Protein AF-A0A258RL88-F1 (afdb_monomer)

Solvent-accessible surface area (backbone atoms only — not comparable to full-atom values): 7170 Å² total; per-residue (Å²): 137,91,80,84,81,79,80,84,78,90,80,81,93,76,87,86,84,72,80,78,65,70,71,72,86,76,76,81,48,50,67,48,50,41,52,20,50,47,56,46,45,50,54,53,48,52,53,52,51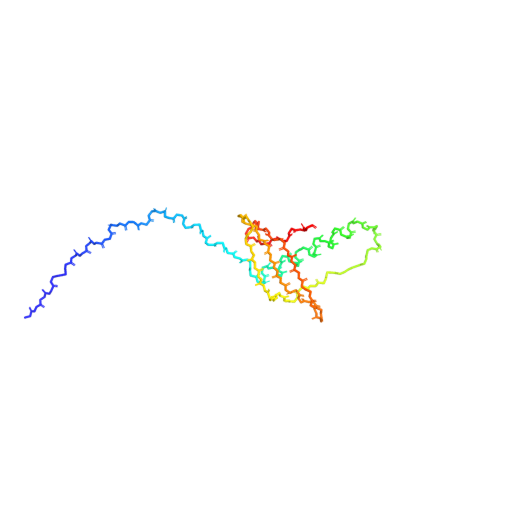,70,74,39,64,91,93,72,69,83,86,80,79,83,63,63,78,47,50,43,78,75,47,75,45,79,78,49,92,59,30,30,43,32,36,30,33,42,30,42,90,95,42,78,40,82,43,74,47,41,34,36,61,53,98,93,43,56,37,68,52,86,132

pLDDT: mean 80.65, std 17.66, range [41.16, 95.75]

Sequence (111 aa):
MLKRSKILLLLALMDASLVAAQAPFAAPTGEQIRAALDEKAESDFVSYLQAQPPGTAAGHVVRIDAVTGLTCNPVQKDVVVCRFVAHQGLRDRETTSTLIRKNGGWHIVDQ

Mean predicted aligned error: 11.78 Å

Foldseek 3Di:
DDDDDDDPDPPDPDDDPDPPVVPPPDDDDFVLVQVQLQVVLVVVLVVVCVPDDPPPDDDDRQHFPTKAPWDWDDPDVQKIWIWIWTDGPPDIDTDIFIWGDDPNGIHTDDD

Radius of gyration: 24.99 Å; Cα contacts (8 Å, |Δi|>4): 137; chains: 1; bounding box: 50×48×87 Å

Nearest PDB structures (foldseek):
  6w3w-assembly1_A  TM=5.302E-01  e=1.077E-01  synthetic construct
  7dru-assembly1_A  TM=5.749E-01  e=4.742E-01  Canis lupus familiaris
  5kph-assembly1_A  TM=3.485E-01  e=2.328E-01  synthetic construct
  4gwq-assembly1_G  TM=2.375E-01  e=5.032E-01  Saccharomyces cerevisiae S288C
  7m74-assembly1_B  TM=3.043E-01  e=2.646E+00  Homo sapiens

Structure (mmCIF, N/CA/C/O backbone):
data_AF-A0A258RL88-F1
#
_entry.id   AF-A0A258RL88-F1
#
loop_
_atom_site.group_PDB
_atom_site.id
_atom_site.type_symbol
_atom_site.label_atom_id
_atom_site.label_alt_id
_atom_site.label_comp_id
_atom_site.label_asym_id
_atom_site.label_entity_id
_atom_site.label_seq_id
_atom_site.pdbx_PDB_ins_code
_atom_site.Cartn_x
_atom_site.Cartn_y
_atom_site.Cartn_z
_atom_site.occupancy
_atom_site.B_iso_or_equiv
_atom_site.auth_seq_id
_atom_site.auth_comp_id
_atom_site.auth_asym_id
_atom_site.auth_atom_id
_atom_site.pdbx_PDB_model_num
ATOM 1 N N . MET A 1 1 ? -21.540 -37.683 61.177 1.00 42.12 1 MET A N 1
ATOM 2 C CA . MET A 1 1 ? -21.164 -37.756 59.747 1.00 42.12 1 MET A CA 1
ATOM 3 C C . MET A 1 1 ? -22.162 -36.938 58.932 1.00 42.12 1 MET A C 1
ATOM 5 O O . MET A 1 1 ? -23.296 -37.364 58.773 1.00 42.12 1 MET A O 1
ATOM 9 N N . LEU A 1 2 ? -21.769 -35.736 58.493 1.00 41.16 2 LEU A N 1
ATOM 10 C CA . LEU A 1 2 ? -22.571 -34.871 57.617 1.00 41.16 2 LEU A CA 1
ATOM 11 C C . LEU A 1 2 ? -22.547 -35.413 56.177 1.00 41.16 2 LEU A C 1
ATOM 13 O O . LEU A 1 2 ? -21.465 -35.564 55.612 1.00 41.16 2 LEU A O 1
ATOM 17 N N . LYS A 1 3 ? -23.710 -35.597 55.540 1.00 44.41 3 LYS A N 1
ATOM 18 C CA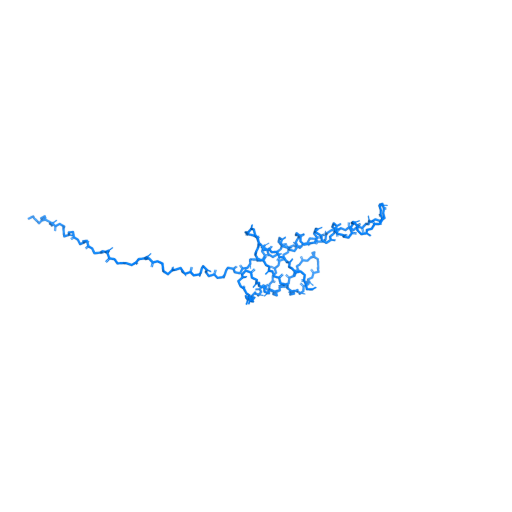 . LYS A 1 3 ? -23.817 -35.613 54.071 1.00 44.41 3 LYS A CA 1
ATOM 19 C C . LYS A 1 3 ? -24.652 -34.414 53.626 1.00 44.41 3 LYS A C 1
ATOM 21 O O . LYS A 1 3 ? -25.842 -34.324 53.896 1.00 44.41 3 LYS A O 1
ATOM 26 N N . ARG A 1 4 ? -23.950 -33.469 52.998 1.00 51.34 4 ARG A N 1
ATOM 27 C CA . ARG A 1 4 ? -24.437 -32.207 52.435 1.00 51.34 4 ARG A CA 1
ATOM 28 C C . ARG A 1 4 ? -25.276 -32.497 51.186 1.00 51.34 4 ARG A C 1
ATOM 30 O O . ARG A 1 4 ? -24.711 -32.842 50.148 1.00 51.34 4 ARG A O 1
ATOM 37 N N . SER A 1 5 ? -26.595 -32.345 51.277 1.00 50.97 5 SER A N 1
ATOM 38 C CA . SER A 1 5 ? -27.459 -32.253 50.097 1.00 50.97 5 SER A CA 1
ATOM 39 C C . SER A 1 5 ? -27.177 -30.938 49.374 1.00 50.97 5 SER A C 1
ATOM 41 O O . SER A 1 5 ? -27.271 -29.859 49.956 1.00 50.97 5 SER A O 1
ATOM 43 N N . LYS A 1 6 ? -26.754 -31.051 48.115 1.00 54.72 6 LYS A N 1
ATOM 44 C CA . LYS A 1 6 ? -26.398 -29.935 47.241 1.00 54.72 6 LYS A CA 1
ATOM 45 C C . LYS A 1 6 ? -27.670 -29.198 46.822 1.00 54.72 6 LYS A C 1
ATOM 47 O O . LYS A 1 6 ? -28.545 -29.782 46.192 1.00 54.72 6 LYS A O 1
ATOM 52 N N . ILE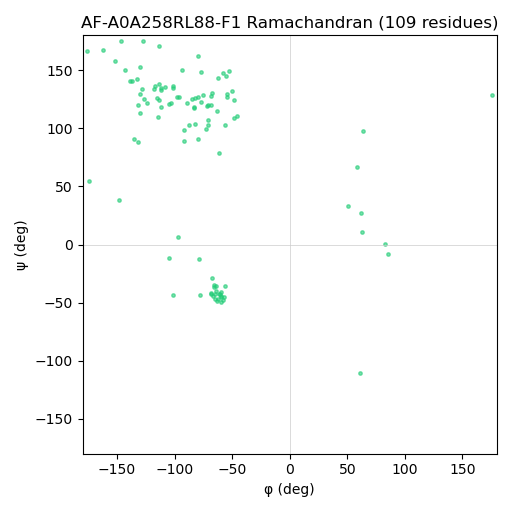 A 1 7 ? -27.742 -27.922 47.181 1.00 57.44 7 ILE A N 1
ATOM 53 C CA . ILE A 1 7 ? -28.721 -26.956 46.686 1.00 57.44 7 ILE A CA 1
ATOM 54 C C . ILE A 1 7 ? -28.481 -26.796 45.178 1.00 57.44 7 ILE A C 1
ATOM 56 O O . ILE A 1 7 ? -27.410 -26.344 44.772 1.00 57.44 7 ILE A O 1
ATOM 60 N N . LEU A 1 8 ? -29.451 -27.198 44.351 1.00 54.62 8 LEU A N 1
ATOM 61 C CA . LEU A 1 8 ? -29.514 -26.775 42.953 1.00 54.62 8 LEU A CA 1
ATOM 62 C C . LEU A 1 8 ? -29.893 -25.292 42.944 1.00 54.62 8 LEU A C 1
ATOM 64 O O . LEU A 1 8 ? -31.051 -24.939 43.151 1.00 54.62 8 LEU A O 1
ATOM 68 N N . LEU A 1 9 ? -28.906 -24.431 42.713 1.00 47.75 9 LEU A N 1
ATOM 69 C CA . LEU A 1 9 ? -29.131 -23.035 42.371 1.00 47.75 9 LEU A CA 1
ATOM 70 C C . LEU A 1 9 ? -29.172 -22.940 40.837 1.00 47.75 9 LEU A C 1
ATOM 72 O O . LEU A 1 9 ? -28.143 -22.788 40.185 1.00 47.75 9 LEU A O 1
ATOM 76 N N . LEU A 1 10 ? -30.360 -23.097 40.250 1.00 54.34 10 LEU A N 1
ATOM 77 C CA . LEU A 1 10 ? -30.621 -22.679 38.870 1.00 54.34 10 LEU A CA 1
ATOM 78 C C . LEU A 1 10 ? -30.865 -21.168 38.891 1.00 54.34 10 LEU A C 1
ATOM 80 O O . LEU A 1 10 ? -31.982 -20.704 39.094 1.00 54.34 10 LEU A O 1
ATOM 84 N N . LEU A 1 11 ? -29.788 -20.406 38.727 1.00 48.00 11 LEU A N 1
ATOM 85 C CA . LEU A 1 11 ? -29.814 -18.959 38.539 1.00 48.00 11 LEU A CA 1
ATOM 86 C C . LEU A 1 11 ? -28.858 -18.617 37.398 1.00 48.00 11 LEU A C 1
ATOM 88 O O . LEU A 1 11 ? -27.666 -18.446 37.620 1.00 48.00 11 LEU A O 1
ATOM 92 N N . ALA A 1 12 ? -29.404 -18.586 36.181 1.00 50.28 12 ALA A N 1
ATOM 93 C CA . ALA A 1 12 ? -28.962 -17.733 35.072 1.00 50.28 12 ALA A CA 1
ATOM 94 C C . ALA A 1 12 ? -29.923 -17.891 33.875 1.00 50.28 12 ALA A C 1
ATOM 96 O O . ALA A 1 12 ? -29.527 -18.217 32.762 1.00 50.28 12 ALA A O 1
ATOM 97 N N . LEU A 1 13 ? -31.220 -17.684 34.111 1.00 49.47 13 LEU A N 1
ATOM 98 C CA . LEU A 1 13 ? -32.063 -17.065 33.093 1.00 49.47 13 LEU A CA 1
ATOM 99 C C . LEU A 1 13 ? -31.810 -15.569 33.256 1.00 49.47 13 LEU A C 1
ATOM 101 O O . LEU A 1 13 ? -32.267 -15.041 34.261 1.00 49.47 13 LEU A O 1
ATOM 105 N N . MET A 1 14 ? -31.021 -14.949 32.373 1.00 50.88 14 MET A N 1
ATOM 106 C CA . MET A 1 14 ? -31.197 -13.585 31.839 1.00 50.88 14 MET A CA 1
ATOM 107 C C . MET A 1 14 ? -30.018 -13.210 30.920 1.00 50.88 14 MET A C 1
ATOM 109 O O . MET A 1 14 ? -28.856 -13.333 31.291 1.00 50.88 14 MET A O 1
ATOM 113 N N . ASP A 1 15 ? -30.401 -12.748 29.729 1.00 52.66 15 ASP A N 1
ATOM 114 C CA . ASP A 1 15 ? -29.710 -11.823 28.826 1.00 52.66 15 ASP A CA 1
ATOM 115 C C . ASP A 1 15 ? -28.365 -12.184 28.182 1.00 52.66 15 ASP A C 1
ATOM 117 O O . ASP A 1 15 ? -27.286 -11.885 28.684 1.00 52.66 15 ASP A O 1
ATOM 121 N N . ALA A 1 16 ? -28.448 -12.652 26.933 1.00 46.84 16 ALA A N 1
ATOM 122 C CA . ALA A 1 16 ? -27.435 -12.354 25.917 1.00 46.84 16 ALA A CA 1
ATOM 123 C C . ALA A 1 16 ? -28.049 -12.286 24.504 1.00 46.84 16 ALA A C 1
ATOM 125 O O . ALA A 1 16 ? -27.457 -12.752 23.533 1.00 46.84 16 ALA A O 1
ATOM 126 N N . SER A 1 17 ? -29.254 -11.728 24.363 1.00 47.00 17 SER A N 1
ATOM 127 C CA . SER A 1 17 ? -29.824 -11.468 23.038 1.00 47.00 17 SER A CA 1
ATOM 128 C C . SER A 1 17 ? -29.454 -10.060 22.583 1.00 47.00 17 SER A C 1
ATOM 130 O O . SER A 1 17 ? -30.098 -9.083 22.940 1.00 47.00 17 SER A O 1
ATOM 132 N N . LEU A 1 18 ? -28.411 -10.007 21.753 1.00 46.56 18 LEU A N 1
ATOM 133 C CA . LEU A 1 18 ? -28.143 -8.962 20.764 1.00 46.56 18 LEU A CA 1
ATOM 134 C C . LEU A 1 18 ? -28.010 -7.522 21.285 1.00 46.56 18 LEU A C 1
ATOM 136 O O . LEU A 1 18 ? -28.680 -6.605 20.814 1.00 46.56 18 LEU A O 1
ATOM 140 N N . VAL A 1 19 ? -26.952 -7.269 22.054 1.00 45.47 19 VAL A N 1
ATOM 141 C CA . VAL A 1 19 ? -26.080 -6.180 21.603 1.00 45.47 19 VAL A CA 1
ATOM 142 C C . VAL A 1 19 ? -25.363 -6.763 20.394 1.00 45.47 19 VAL A C 1
ATOM 144 O O . VAL A 1 19 ? -24.422 -7.542 20.535 1.00 45.47 19 VAL A O 1
ATOM 147 N N . ALA A 1 20 ? -25.839 -6.441 19.189 1.00 47.09 20 ALA A N 1
ATOM 148 C CA . ALA A 1 20 ? -24.963 -6.422 18.031 1.00 47.09 20 ALA A CA 1
ATOM 149 C C . ALA A 1 20 ? -23.900 -5.368 18.350 1.00 47.09 20 ALA A C 1
ATOM 151 O O . ALA A 1 20 ? -24.008 -4.209 17.955 1.00 47.09 20 ALA A O 1
ATOM 152 N N . ALA A 1 21 ? -22.926 -5.759 19.176 1.00 42.44 21 ALA A N 1
ATOM 153 C CA . ALA A 1 21 ? -21.694 -5.044 19.364 1.00 42.44 21 ALA A CA 1
ATOM 154 C C . ALA A 1 21 ? -21.160 -4.971 17.949 1.00 42.44 21 ALA A C 1
ATOM 156 O O . ALA A 1 21 ? -20.766 -5.990 17.381 1.00 42.44 21 ALA A O 1
ATOM 157 N N . GLN A 1 22 ? -21.309 -3.800 17.329 1.00 47.41 22 GLN A N 1
ATOM 158 C CA . GLN A 1 22 ? -20.635 -3.497 16.085 1.00 47.41 22 GLN A CA 1
ATOM 159 C C . GLN A 1 22 ? -19.200 -3.894 16.358 1.00 47.41 22 GLN A C 1
ATOM 161 O O . GLN A 1 22 ? -18.572 -3.315 17.249 1.00 47.41 22 GLN A O 1
ATOM 166 N N . ALA A 1 23 ? -18.774 -4.990 15.721 1.00 55.03 23 ALA A N 1
ATOM 167 C CA . ALA A 1 23 ? -17.455 -5.538 15.947 1.00 55.03 23 ALA A CA 1
ATOM 168 C C . ALA A 1 23 ? -16.503 -4.348 15.840 1.00 55.03 23 ALA A C 1
ATOM 170 O O . ALA A 1 23 ? -16.627 -3.593 14.865 1.00 55.03 23 ALA A O 1
ATOM 171 N N . PRO A 1 24 ? -15.680 -4.096 16.874 1.00 59.62 24 PRO A N 1
ATOM 172 C CA . PRO A 1 24 ? -14.875 -2.895 16.922 1.00 59.62 24 PRO A CA 1
ATOM 173 C C . PRO A 1 24 ? -14.141 -2.783 15.598 1.00 59.62 24 PRO A C 1
ATOM 175 O O . PRO A 1 24 ? -13.620 -3.777 15.084 1.00 59.62 24 PRO A O 1
ATOM 178 N N . PHE A 1 25 ? -14.203 -1.587 15.020 1.00 67.00 25 PHE A N 1
ATOM 179 C CA . PHE A 1 25 ? -13.510 -1.268 13.789 1.00 67.00 25 PHE A CA 1
ATOM 180 C C . PHE A 1 25 ? -12.069 -1.798 13.896 1.00 67.00 25 PHE A C 1
ATOM 182 O O . PHE A 1 25 ? -11.284 -1.333 14.723 1.00 67.00 25 PHE A O 1
ATOM 189 N N . ALA A 1 26 ? -11.751 -2.831 13.116 1.00 80.25 26 ALA A N 1
ATOM 190 C CA . ALA A 1 26 ? -10.436 -3.449 13.136 1.00 80.25 26 ALA A CA 1
ATOM 191 C C . ALA A 1 26 ? -9.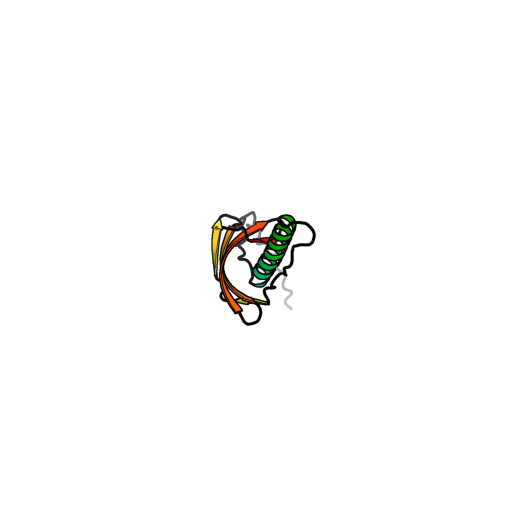559 -2.690 12.145 1.00 80.25 26 ALA A C 1
ATOM 193 O O . ALA A 1 26 ? -9.712 -2.868 10.939 1.00 80.25 26 ALA A O 1
ATOM 194 N N . ALA A 1 27 ? -8.680 -1.823 12.647 1.00 85.88 27 ALA A N 1
ATOM 195 C CA . ALA A 1 27 ? -7.706 -1.128 11.813 1.00 85.88 27 ALA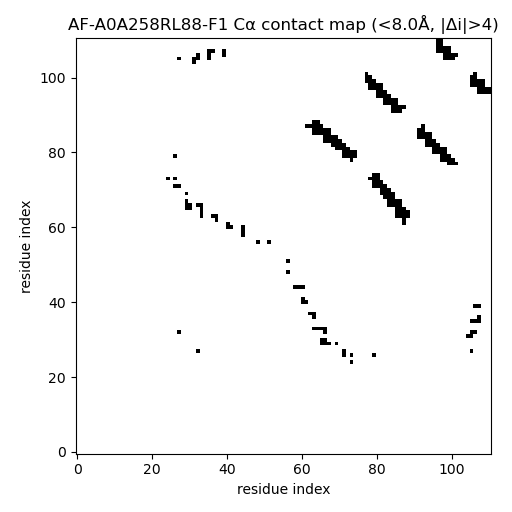 A CA 1
ATOM 196 C C . ALA A 1 27 ? -6.815 -2.133 11.053 1.00 85.88 27 ALA A C 1
ATOM 198 O O . ALA A 1 27 ? -6.535 -3.212 11.586 1.00 85.88 27 ALA A O 1
ATOM 199 N N . PRO A 1 28 ? -6.361 -1.805 9.829 1.00 91.88 28 PRO A N 1
ATOM 200 C CA . PRO A 1 28 ? -5.412 -2.648 9.116 1.00 91.88 28 PRO A CA 1
ATOM 201 C C . PRO A 1 28 ? -4.094 -2.762 9.889 1.00 91.88 28 PRO A C 1
ATOM 203 O O . PRO A 1 28 ? -3.630 -1.796 10.497 1.00 91.88 28 PRO A O 1
ATOM 206 N N . THR A 1 29 ? -3.469 -3.935 9.846 1.00 93.88 29 THR A N 1
ATOM 207 C CA . THR A 1 29 ? -2.108 -4.129 10.362 1.00 93.88 29 THR A CA 1
ATOM 208 C C . THR A 1 29 ? -1.069 -3.622 9.357 1.00 93.88 29 THR A C 1
ATOM 210 O O . THR A 1 29 ? -1.354 -3.491 8.166 1.00 93.88 29 THR A O 1
ATOM 213 N N . GLY A 1 30 ? 0.170 -3.388 9.806 1.00 93.06 30 GLY A N 1
ATOM 214 C CA . GLY A 1 30 ? 1.269 -3.029 8.899 1.00 93.06 30 GLY A CA 1
ATOM 215 C C . GLY A 1 30 ? 1.492 -4.070 7.794 1.00 93.06 30 GLY A C 1
ATOM 216 O O . GLY A 1 30 ? 1.738 -3.707 6.649 1.00 93.06 30 GLY A O 1
ATOM 217 N N . GLU A 1 31 ? 1.312 -5.357 8.105 1.00 94.06 31 GLU A N 1
ATOM 218 C CA . GLU A 1 31 ? 1.380 -6.444 7.121 1.00 94.06 31 GLU A CA 1
ATOM 219 C C . GLU A 1 31 ? 0.264 -6.355 6.072 1.00 94.06 31 GLU A C 1
ATOM 221 O O . GLU A 1 31 ? 0.529 -6.511 4.883 1.00 94.06 31 GLU A O 1
ATOM 226 N N . GLN A 1 32 ? -0.969 -6.048 6.489 1.00 94.38 32 GLN A N 1
ATOM 227 C CA . GLN A 1 32 ? -2.092 -5.874 5.565 1.00 94.38 32 GLN A CA 1
ATOM 228 C C . GLN A 1 32 ? -1.897 -4.663 4.649 1.00 94.38 32 GLN A C 1
ATOM 230 O O . GLN A 1 32 ? -2.238 -4.728 3.473 1.00 94.38 32 GLN A O 1
ATOM 235 N N . ILE A 1 33 ? -1.315 -3.577 5.162 1.00 94.19 33 ILE A N 1
ATOM 236 C CA . ILE A 1 33 ? -0.976 -2.398 4.352 1.00 94.19 33 ILE A CA 1
ATOM 237 C C . ILE A 1 33 ? 0.149 -2.722 3.375 1.00 94.19 33 ILE A C 1
ATOM 239 O O . ILE A 1 33 ? 0.069 -2.332 2.216 1.00 94.19 33 ILE A O 1
ATOM 243 N N . ARG A 1 34 ? 1.172 -3.464 3.814 1.00 94.44 34 ARG A N 1
ATOM 244 C CA . ARG A 1 34 ? 2.258 -3.927 2.942 1.00 94.44 34 ARG A CA 1
ATOM 245 C C . ARG A 1 34 ? 1.710 -4.765 1.787 1.00 94.44 34 ARG A C 1
ATOM 247 O O . ARG A 1 34 ? 2.025 -4.477 0.641 1.00 94.44 34 ARG A O 1
ATOM 254 N N . ALA A 1 35 ? 0.836 -5.728 2.079 1.00 93.25 35 ALA A N 1
ATOM 255 C CA . ALA A 1 35 ? 0.181 -6.538 1.054 1.00 93.25 35 ALA A CA 1
ATOM 256 C C . ALA A 1 35 ? -0.658 -5.684 0.085 1.00 93.25 35 ALA A C 1
ATOM 258 O O . ALA A 1 35 ? -0.571 -5.875 -1.123 1.00 93.25 35 ALA A O 1
ATOM 259 N N . ALA A 1 36 ? -1.405 -4.700 0.597 1.00 93.81 36 ALA A N 1
ATOM 260 C CA . ALA A 1 36 ? -2.189 -3.782 -0.230 1.00 93.81 36 ALA A CA 1
ATOM 261 C C . ALA A 1 36 ? -1.314 -2.877 -1.124 1.00 93.81 36 ALA A C 1
ATOM 263 O O . ALA A 1 36 ? -1.711 -2.543 -2.239 1.00 93.81 36 ALA A O 1
ATOM 264 N N . LEU A 1 37 ? -0.131 -2.470 -0.645 1.00 92.50 37 LEU A N 1
ATOM 265 C CA . LEU A 1 37 ? 0.855 -1.720 -1.432 1.00 92.50 37 LEU A CA 1
ATOM 266 C C . LEU A 1 37 ? 1.468 -2.584 -2.535 1.00 92.50 37 LEU A C 1
ATOM 268 O O . LEU A 1 37 ? 1.612 -2.098 -3.654 1.00 92.50 37 LEU A O 1
ATOM 272 N N . ASP A 1 38 ? 1.807 -3.838 -2.228 1.00 91.25 38 ASP A N 1
ATOM 273 C CA . ASP A 1 38 ? 2.355 -4.784 -3.203 1.00 91.25 38 ASP A CA 1
ATOM 274 C C . ASP A 1 38 ? 1.325 -5.064 -4.318 1.00 91.25 38 ASP A C 1
ATOM 276 O O . ASP A 1 38 ? 1.644 -4.905 -5.496 1.00 91.25 38 ASP A O 1
ATOM 280 N N . GLU A 1 39 ? 0.069 -5.367 -3.960 1.00 91.56 39 GLU A N 1
ATOM 281 C CA . GLU A 1 39 ? -1.034 -5.571 -4.918 1.00 91.56 39 GLU A CA 1
ATOM 282 C C . GLU A 1 39 ? -1.239 -4.340 -5.809 1.00 91.56 39 GLU A C 1
ATOM 284 O O . GLU A 1 39 ? -1.352 -4.445 -7.035 1.00 91.56 39 GLU A O 1
ATOM 289 N N . LYS A 1 40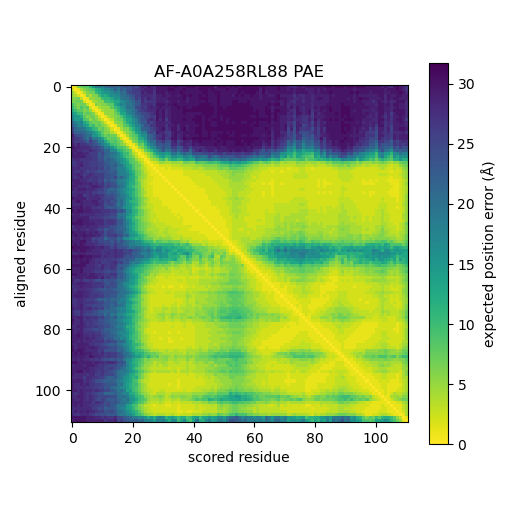 ? -1.233 -3.147 -5.204 1.00 90.88 40 LYS A N 1
ATOM 290 C CA . LYS A 1 40 ? -1.348 -1.899 -5.951 1.00 90.88 40 LYS A CA 1
ATOM 291 C C . LYS A 1 40 ? -0.182 -1.706 -6.923 1.00 90.88 40 LYS A C 1
ATOM 293 O O . LYS A 1 40 ? -0.413 -1.365 -8.080 1.00 90.88 40 LYS A O 1
ATOM 298 N N . ALA A 1 41 ? 1.053 -1.918 -6.476 1.00 89.94 41 ALA A N 1
ATOM 299 C CA . ALA A 1 41 ? 2.232 -1.725 -7.313 1.00 89.94 41 ALA A CA 1
ATOM 300 C C . ALA A 1 41 ? 2.254 -2.696 -8.506 1.00 89.94 41 ALA A C 1
ATOM 302 O O . ALA A 1 41 ? 2.660 -2.312 -9.604 1.00 89.94 41 ALA A O 1
ATOM 303 N N . GLU A 1 42 ? 1.773 -3.928 -8.322 1.00 90.31 42 GLU A N 1
ATOM 304 C CA . GLU A 1 42 ? 1.578 -4.888 -9.412 1.00 90.31 42 GLU A CA 1
ATOM 305 C C . GLU A 1 42 ? 0.507 -4.417 -10.405 1.00 90.31 42 GLU A C 1
ATOM 307 O O . GLU A 1 42 ? 0.753 -4.411 -11.613 1.00 90.31 42 GLU A O 1
ATOM 312 N N . SER A 1 43 ? -0.650 -3.961 -9.915 1.00 90.12 43 SER A N 1
ATOM 313 C CA . SER A 1 43 ? -1.726 -3.420 -10.759 1.00 90.12 43 SER A CA 1
ATOM 314 C C . SER A 1 43 ? -1.274 -2.197 -11.569 1.00 90.12 43 SER A C 1
ATOM 316 O O . SER A 1 43 ? -1.531 -2.111 -12.776 1.00 90.12 43 SER A O 1
ATOM 318 N N . ASP A 1 44 ? -0.563 -1.266 -10.932 1.00 90.06 44 ASP A N 1
ATOM 319 C CA . ASP A 1 44 ? -0.017 -0.069 -11.577 1.00 90.06 44 ASP A CA 1
ATOM 320 C C . ASP A 1 44 ? 1.020 -0.450 -12.642 1.00 90.06 44 ASP A C 1
ATOM 322 O O . ASP A 1 44 ? 1.029 0.109 -13.741 1.00 90.06 44 ASP A O 1
ATOM 326 N N . PHE A 1 45 ? 1.864 -1.445 -12.356 1.00 89.75 45 PHE A N 1
ATOM 327 C CA . PHE A 1 45 ? 2.857 -1.933 -13.306 1.00 89.75 45 PHE A CA 1
ATOM 328 C C . PHE A 1 45 ? 2.214 -2.609 -14.521 1.00 89.75 45 PHE A C 1
ATOM 330 O O . PHE A 1 45 ? 2.594 -2.312 -15.652 1.00 89.75 45 PHE A O 1
ATOM 337 N N . VAL A 1 46 ? 1.207 -3.465 -14.322 1.00 89.75 46 VAL A N 1
ATOM 338 C CA . VAL A 1 46 ? 0.452 -4.074 -15.430 1.00 89.75 46 VAL A CA 1
ATOM 339 C C . VAL A 1 46 ? -0.212 -2.995 -16.286 1.00 89.75 46 VAL A C 1
ATOM 341 O O . VAL A 1 46 ? -0.105 -3.039 -17.512 1.00 89.75 46 VAL A O 1
ATOM 344 N N . SER A 1 47 ? -0.832 -1.997 -15.653 1.00 89.25 47 SER A N 1
ATOM 345 C CA . SER A 1 47 ? -1.459 -0.866 -16.350 1.00 89.25 47 SER A CA 1
ATOM 346 C C . SER A 1 47 ? -0.435 -0.061 -17.156 1.00 89.25 47 SER A C 1
ATOM 348 O O . SER A 1 47 ? -0.679 0.281 -18.313 1.00 89.25 47 SER A O 1
ATOM 350 N N . TYR A 1 48 ? 0.748 0.183 -16.583 1.00 88.94 48 TYR A N 1
ATOM 351 C CA . TYR A 1 48 ? 1.864 0.817 -17.280 1.00 88.94 48 TYR A CA 1
ATOM 352 C C . TYR A 1 48 ? 2.292 0.010 -18.509 1.00 88.94 48 TYR A C 1
ATOM 354 O O . TYR A 1 48 ? 2.385 0.579 -19.594 1.00 88.94 48 TYR A O 1
ATOM 362 N N . LEU A 1 49 ? 2.508 -1.303 -18.370 1.00 89.00 49 LEU A N 1
ATOM 363 C CA . LEU A 1 49 ? 2.909 -2.168 -19.484 1.00 89.00 49 LEU A CA 1
ATOM 364 C C . LEU A 1 49 ? 1.876 -2.164 -20.618 1.00 89.00 49 LEU A C 1
ATOM 366 O O . LEU A 1 49 ? 2.258 -2.117 -21.784 1.00 89.00 49 LEU A O 1
ATOM 370 N N . GLN A 1 50 ? 0.583 -2.183 -20.288 1.00 89.25 50 GLN A N 1
ATOM 371 C CA . GLN A 1 50 ? -0.505 -2.141 -21.271 1.00 89.25 50 GLN A CA 1
ATOM 372 C C . GLN A 1 50 ? -0.592 -0.805 -22.018 1.00 89.25 50 GLN A C 1
ATOM 374 O O . GLN A 1 50 ? -1.036 -0.774 -23.164 1.00 89.25 50 GLN A O 1
ATOM 379 N N . ALA A 1 51 ? -0.166 0.293 -21.390 1.00 89.94 51 ALA A N 1
ATOM 380 C CA . ALA A 1 51 ? -0.134 1.613 -22.013 1.00 89.94 51 ALA A CA 1
ATOM 381 C C . ALA A 1 51 ? 1.065 1.812 -22.962 1.00 89.94 51 ALA A C 1
ATOM 383 O O . ALA A 1 51 ? 1.095 2.794 -23.705 1.00 89.94 51 ALA A O 1
ATOM 384 N N . GLN A 1 52 ? 2.059 0.918 -22.940 1.00 87.31 52 GLN A N 1
ATOM 385 C CA . GLN A 1 52 ? 3.242 1.009 -23.794 1.00 87.31 52 GLN A CA 1
ATOM 386 C C . GLN A 1 52 ? 3.083 0.207 -25.097 1.00 87.31 52 GLN A C 1
ATOM 388 O O . GLN A 1 52 ? 2.426 -0.837 -25.116 1.00 87.31 52 GLN A O 1
ATOM 393 N N . PRO A 1 53 ? 3.739 0.635 -26.191 1.00 87.50 53 PRO A N 1
ATOM 394 C CA . PRO A 1 53 ? 3.880 -0.191 -27.381 1.00 87.50 53 PRO A CA 1
ATOM 395 C C . PRO A 1 53 ? 4.516 -1.563 -27.067 1.00 87.50 53 PRO A C 1
ATOM 397 O O . PRO A 1 53 ? 5.415 -1.662 -26.224 1.00 87.50 53 PRO A O 1
ATOM 400 N N . PRO A 1 54 ? 4.107 -2.642 -27.761 1.00 82.38 54 PRO A N 1
ATOM 401 C CA . PRO A 1 54 ? 4.723 -3.953 -27.589 1.00 82.38 54 PRO A CA 1
ATOM 402 C C . PRO A 1 54 ? 6.243 -3.902 -27.801 1.00 82.38 54 PRO A C 1
ATOM 404 O O . PRO A 1 54 ? 6.721 -3.389 -28.810 1.00 82.38 54 PRO A O 1
ATOM 407 N N . GLY A 1 55 ? 7.005 -4.450 -26.851 1.00 79.88 55 GLY A N 1
ATOM 408 C CA . GLY A 1 55 ? 8.468 -4.548 -26.935 1.00 79.88 55 GLY A CA 1
ATOM 409 C C . GLY A 1 55 ? 9.254 -3.300 -26.517 1.00 79.88 55 GLY A C 1
ATOM 410 O O . GLY A 1 55 ? 10.480 -3.346 -26.543 1.00 79.88 55 G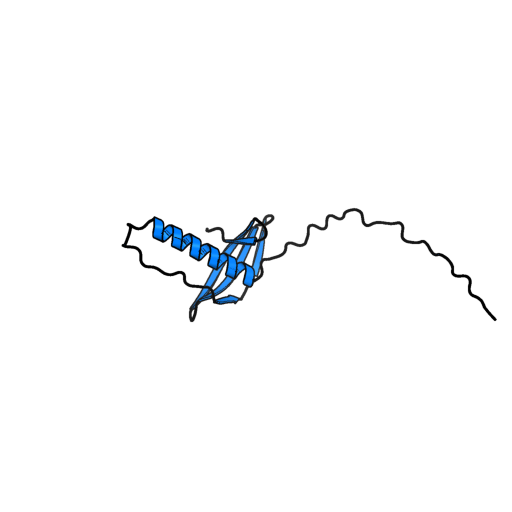LY A O 1
ATOM 411 N N . THR A 1 56 ? 8.598 -2.208 -26.105 1.00 81.50 56 THR A N 1
ATOM 412 C CA . THR A 1 56 ? 9.291 -0.980 -25.659 1.00 81.50 56 THR A CA 1
ATOM 413 C C . THR A 1 56 ? 9.277 -0.780 -24.146 1.00 81.50 56 THR A C 1
ATOM 415 O O . THR A 1 56 ? 9.975 0.094 -23.637 1.00 81.50 56 THR A O 1
ATOM 418 N N . ALA A 1 57 ? 8.477 -1.557 -23.417 1.00 78.81 57 ALA A N 1
ATOM 419 C CA . ALA A 1 57 ? 8.320 -1.391 -21.982 1.00 78.81 57 ALA A CA 1
ATOM 420 C C . ALA A 1 57 ? 9.447 -2.080 -21.201 1.00 78.81 57 ALA A C 1
ATOM 422 O O . ALA A 1 57 ? 9.664 -3.285 -21.329 1.00 78.81 57 ALA A O 1
ATOM 423 N N . ALA A 1 58 ? 10.114 -1.317 -20.338 1.00 76.50 58 ALA A N 1
ATOM 424 C CA . ALA A 1 58 ? 11.018 -1.828 -19.319 1.00 76.50 58 ALA A CA 1
ATOM 425 C C . ALA A 1 58 ? 10.651 -1.193 -17.976 1.00 76.50 58 ALA A C 1
ATOM 427 O O . ALA A 1 58 ? 10.525 0.024 -17.862 1.00 76.50 58 ALA A O 1
ATOM 428 N N . GLY A 1 59 ? 10.480 -2.019 -16.953 1.00 77.75 59 GLY A N 1
ATOM 429 C CA . GLY A 1 59 ? 10.188 -1.568 -15.600 1.00 77.75 59 GLY A CA 1
ATOM 430 C C . GLY A 1 59 ? 10.153 -2.748 -14.640 1.00 77.75 59 GLY A C 1
ATOM 431 O O . GLY A 1 59 ? 10.156 -3.904 -15.062 1.00 77.75 59 GLY A O 1
ATOM 432 N N . HIS A 1 60 ? 10.167 -2.453 -13.347 1.00 81.25 60 HIS A N 1
ATOM 433 C CA . HIS A 1 60 ? 10.087 -3.451 -12.289 1.00 81.25 60 HIS A CA 1
ATOM 434 C C . HIS A 1 60 ? 9.261 -2.906 -11.126 1.00 81.25 60 HIS A C 1
ATOM 436 O O . HIS A 1 60 ? 9.256 -1.701 -10.869 1.00 81.25 60 HIS A O 1
ATOM 442 N N . VAL A 1 61 ? 8.588 -3.806 -10.413 1.00 84.31 61 VAL A N 1
ATOM 443 C CA . VAL A 1 61 ? 7.886 -3.481 -9.170 1.00 84.31 61 VAL A CA 1
ATOM 444 C C . VAL A 1 61 ? 8.912 -3.361 -8.045 1.00 84.31 61 VAL A C 1
ATOM 446 O O . VAL A 1 61 ? 9.664 -4.301 -7.778 1.00 84.31 61 VAL A O 1
ATOM 449 N N . VAL A 1 62 ? 8.944 -2.206 -7.380 1.00 83.94 62 VAL A N 1
ATOM 450 C CA . VAL A 1 62 ? 9.721 -2.018 -6.148 1.00 83.94 62 VAL A CA 1
ATOM 451 C C . VAL A 1 62 ? 8.888 -2.536 -4.982 1.00 83.94 62 VAL A C 1
ATOM 453 O O . VAL A 1 62 ? 7.810 -2.009 -4.717 1.00 83.94 62 VAL A O 1
ATOM 456 N N . ARG A 1 63 ? 9.384 -3.569 -4.298 1.00 85.69 63 ARG A N 1
ATOM 457 C CA . ARG A 1 63 ? 8.684 -4.183 -3.164 1.00 85.69 63 ARG A CA 1
ATOM 458 C C . ARG A 1 63 ? 8.816 -3.344 -1.900 1.00 85.69 63 ARG A C 1
ATOM 460 O O . ARG A 1 63 ? 9.840 -2.695 -1.688 1.00 85.69 63 ARG A O 1
ATOM 467 N N . ILE A 1 64 ? 7.782 -3.389 -1.064 1.00 91.62 64 ILE A N 1
ATOM 468 C CA . ILE A 1 64 ? 7.823 -2.812 0.279 1.00 91.62 64 ILE A CA 1
ATOM 469 C C . ILE A 1 64 ? 8.345 -3.869 1.252 1.00 91.62 64 ILE A C 1
ATOM 471 O O . ILE A 1 64 ? 7.732 -4.926 1.412 1.00 91.62 64 ILE A O 1
ATOM 475 N N . ASP A 1 65 ? 9.444 -3.570 1.940 1.00 92.06 65 ASP A N 1
ATOM 476 C CA . ASP A 1 65 ? 10.038 -4.474 2.929 1.00 92.06 65 ASP A CA 1
ATOM 477 C C . ASP A 1 65 ? 9.259 -4.433 4.248 1.00 92.06 65 ASP A C 1
ATOM 479 O O . ASP A 1 65 ? 8.956 -5.464 4.851 1.00 92.06 65 ASP A O 1
ATOM 483 N N . ALA A 1 66 ? 8.900 -3.226 4.690 1.00 93.31 66 ALA A N 1
ATOM 484 C CA . ALA A 1 66 ? 8.207 -3.005 5.950 1.00 93.31 66 ALA A CA 1
ATOM 485 C C . ALA A 1 66 ? 7.337 -1.745 5.918 1.00 93.31 66 ALA A C 1
ATOM 487 O O . ALA A 1 66 ? 7.571 -0.812 5.148 1.00 93.31 66 ALA A O 1
ATOM 488 N N . VAL A 1 67 ? 6.355 -1.717 6.818 1.00 94.88 67 VAL A N 1
ATOM 489 C CA . VAL A 1 67 ? 5.513 -0.552 7.103 1.00 94.88 67 VAL A CA 1
ATOM 490 C C . VAL A 1 67 ? 5.624 -0.244 8.593 1.00 94.88 67 VAL A C 1
ATOM 492 O O . VAL A 1 67 ? 5.323 -1.102 9.425 1.00 94.88 67 VAL A O 1
ATOM 495 N N . THR A 1 68 ? 6.054 0.968 8.939 1.00 94.75 68 THR A N 1
ATOM 496 C CA . THR A 1 68 ? 6.201 1.431 10.329 1.00 94.75 68 THR A CA 1
ATOM 497 C C . THR A 1 68 ? 5.476 2.762 10.553 1.00 94.75 68 THR A C 1
ATOM 499 O O . THR A 1 68 ? 4.885 3.323 9.630 1.00 94.75 68 THR A O 1
ATOM 502 N N . GLY A 1 69 ? 5.441 3.250 11.800 1.00 93.69 69 GLY A N 1
ATOM 503 C CA . GLY A 1 69 ? 4.803 4.535 12.128 1.00 93.69 69 GLY A CA 1
ATOM 504 C C . GLY A 1 69 ? 3.297 4.580 11.836 1.00 93.69 69 GLY A C 1
ATOM 505 O O . GLY A 1 69 ? 2.755 5.642 11.542 1.00 93.69 69 GLY A O 1
ATOM 506 N N . LEU A 1 70 ? 2.627 3.424 11.867 1.00 94.81 70 LEU A N 1
ATOM 507 C CA . LEU A 1 70 ? 1.258 3.283 11.391 1.00 94.81 70 LEU A CA 1
ATOM 508 C C . LEU A 1 70 ? 0.239 3.977 12.306 1.00 94.81 70 LEU A C 1
ATOM 510 O O . LEU A 1 70 ? 0.070 3.595 13.462 1.00 94.81 70 LEU A O 1
ATOM 514 N N . THR A 1 71 ? -0.500 4.937 11.752 1.00 94.75 71 THR A N 1
ATOM 515 C CA . THR A 1 71 ? -1.640 5.601 12.399 1.00 94.75 71 THR A CA 1
ATOM 516 C C . THR A 1 71 ? -2.832 5.626 11.446 1.00 94.75 71 THR A C 1
ATOM 518 O O . THR A 1 71 ? -2.744 6.227 10.378 1.00 94.75 71 THR A O 1
ATOM 521 N N . CYS A 1 72 ? -3.958 5.017 11.824 1.00 93.31 72 CYS A N 1
ATOM 522 C CA . CYS A 1 72 ? -5.157 4.931 10.985 1.00 93.31 72 CYS A CA 1
ATOM 523 C C . CYS A 1 72 ? -6.354 5.629 11.622 1.00 93.31 72 CYS A C 1
ATOM 525 O O . CYS A 1 72 ? -6.669 5.388 12.784 1.00 93.31 72 CYS A O 1
ATOM 527 N N . ASN A 1 73 ? -7.059 6.427 10.822 1.00 93.69 73 ASN A N 1
ATOM 528 C CA . ASN A 1 73 ? -8.308 7.070 11.208 1.00 93.69 73 ASN A CA 1
ATOM 529 C C . ASN A 1 73 ? -9.463 6.501 10.372 1.00 93.69 73 ASN A C 1
ATOM 531 O O . ASN A 1 73 ? -9.392 6.550 9.138 1.00 93.69 73 ASN A O 1
ATOM 535 N N . PRO A 1 74 ? -10.525 5.967 11.000 1.00 90.69 74 PRO A N 1
ATOM 536 C CA . PRO A 1 74 ? -11.723 5.574 10.275 1.00 90.69 74 PRO A CA 1
ATOM 537 C C . PRO A 1 74 ? -12.431 6.817 9.732 1.00 90.69 74 PRO A C 1
ATOM 539 O O . PRO A 1 74 ? -12.664 7.776 10.464 1.00 90.69 74 PRO A O 1
ATOM 542 N N . VAL A 1 75 ? -12.771 6.798 8.443 1.00 89.81 75 VAL A N 1
ATOM 543 C CA . VAL A 1 75 ? -13.538 7.873 7.790 1.00 89.81 75 VAL A CA 1
ATOM 544 C C . VAL A 1 75 ? -14.995 7.455 7.637 1.00 89.81 75 VAL A C 1
ATOM 546 O O . VAL A 1 75 ? -15.900 8.237 7.914 1.00 89.81 75 VAL A O 1
ATOM 549 N N . GLN A 1 76 ? -15.227 6.211 7.212 1.00 87.19 76 GLN A N 1
ATOM 550 C CA . GLN A 1 76 ? -16.549 5.603 7.052 1.00 87.19 76 GLN A CA 1
ATOM 551 C C . GLN A 1 76 ? -16.466 4.104 7.360 1.00 87.19 76 GLN A C 1
ATOM 553 O O . GLN A 1 76 ? -15.383 3.558 7.586 1.00 87.19 76 GLN A O 1
ATOM 558 N N . LYS A 1 77 ? -17.613 3.415 7.351 1.00 85.56 77 LYS A N 1
ATOM 559 C CA . LYS A 1 77 ? -17.637 1.954 7.442 1.00 85.56 77 LYS A CA 1
ATOM 560 C C . LYS A 1 77 ? -16.745 1.366 6.343 1.00 85.56 77 LYS A C 1
ATOM 562 O O . LYS A 1 77 ? -16.909 1.711 5.179 1.00 85.56 77 LYS A O 1
ATOM 567 N N . ASP A 1 78 ? -15.811 0.503 6.738 1.00 89.12 78 ASP A N 1
ATOM 568 C CA . ASP A 1 78 ? -14.862 -0.170 5.844 1.00 89.12 78 ASP A CA 1
ATOM 569 C C . ASP A 1 78 ? -13.890 0.763 5.091 1.00 89.12 78 ASP A C 1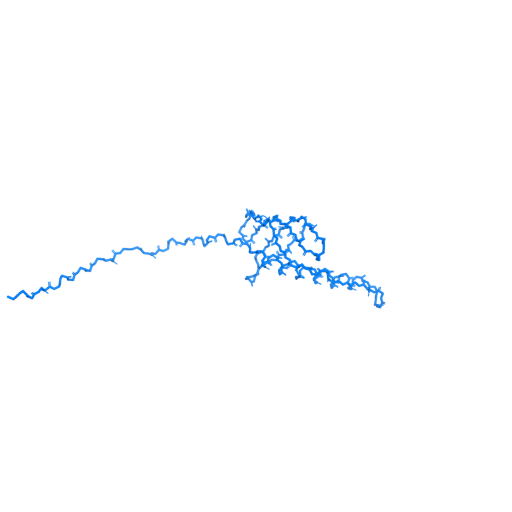
ATOM 571 O O . ASP A 1 78 ? -13.171 0.290 4.216 1.00 89.12 78 ASP A O 1
ATOM 575 N N . VAL A 1 79 ? -13.806 2.054 5.444 1.00 91.75 79 VAL A N 1
ATOM 576 C CA . VAL A 1 79 ? -12.882 3.021 4.823 1.00 91.75 79 VAL A CA 1
ATOM 577 C C . VAL A 1 79 ? -12.038 3.722 5.878 1.00 91.75 79 VAL A C 1
ATOM 579 O O . VAL A 1 79 ? -12.562 4.365 6.794 1.00 91.75 79 VAL A O 1
ATOM 582 N N . VAL A 1 80 ? -10.721 3.661 5.708 1.00 93.25 80 VAL A N 1
ATOM 583 C CA . VAL A 1 80 ? -9.748 4.311 6.589 1.00 93.25 80 VAL A CA 1
ATOM 584 C C . VAL A 1 80 ? -8.734 5.128 5.832 1.00 93.25 80 VAL A C 1
ATOM 586 O O . VAL A 1 80 ? -8.387 4.817 4.701 1.00 93.25 80 VAL A O 1
ATOM 589 N N . VAL A 1 81 ? -8.208 6.145 6.498 1.00 94.19 81 VAL A N 1
ATOM 590 C CA . VAL A 1 81 ? -7.029 6.871 6.037 1.00 94.19 81 VAL A CA 1
ATOM 591 C C . VAL A 1 81 ? -5.899 6.571 7.005 1.00 94.19 81 VAL A C 1
ATOM 593 O O . VAL A 1 81 ? -5.997 6.879 8.195 1.00 94.19 81 VAL A O 1
ATOM 596 N N . CYS A 1 82 ? -4.838 5.954 6.498 1.00 94.44 82 CYS A N 1
ATOM 597 C CA . CYS A 1 82 ? -3.667 5.588 7.281 1.00 94.44 82 CYS A CA 1
ATOM 598 C C . CYS A 1 82 ? -2.461 6.426 6.862 1.00 94.44 82 CYS A C 1
ATOM 600 O O . CYS A 1 82 ? -2.198 6.587 5.671 1.00 94.44 82 CYS A O 1
ATOM 602 N N . ARG A 1 83 ? -1.722 6.933 7.851 1.00 95.69 83 ARG A N 1
ATOM 603 C CA . ARG A 1 83 ? -0.374 7.484 7.686 1.00 95.69 83 ARG A CA 1
ATOM 604 C C . ARG A 1 83 ? 0.640 6.459 8.160 1.00 95.69 83 ARG A C 1
ATOM 606 O O . ARG A 1 83 ? 0.420 5.829 9.195 1.00 95.69 83 ARG A O 1
ATOM 613 N N . PHE A 1 84 ? 1.713 6.284 7.406 1.00 95.31 84 PHE A N 1
ATOM 614 C CA . PHE A 1 84 ? 2.765 5.322 7.710 1.00 95.31 84 PHE A CA 1
ATOM 615 C C . PHE A 1 84 ? 4.050 5.645 6.942 1.00 95.31 84 PHE A C 1
ATOM 617 O O . PHE A 1 84 ? 4.047 6.423 5.988 1.00 95.31 84 PHE A O 1
ATOM 624 N N . VAL A 1 85 ? 5.146 5.002 7.338 1.00 95.75 85 VAL A N 1
ATOM 625 C CA . VAL A 1 85 ? 6.416 4.994 6.608 1.00 95.75 85 VAL A CA 1
ATOM 626 C C . VAL A 1 85 ? 6.553 3.652 5.897 1.00 95.75 85 VAL A C 1
ATOM 628 O O . VAL A 1 85 ? 6.498 2.603 6.538 1.00 95.75 85 VAL A O 1
ATOM 631 N N . ALA A 1 86 ? 6.703 3.684 4.574 1.00 94.25 86 ALA A N 1
ATOM 632 C CA . ALA A 1 86 ? 7.001 2.512 3.758 1.00 94.25 86 ALA A CA 1
ATOM 633 C C . ALA A 1 86 ? 8.510 2.428 3.504 1.00 94.25 86 ALA A C 1
ATOM 635 O O . ALA A 1 86 ? 9.111 3.391 3.023 1.00 94.25 86 ALA A O 1
ATOM 636 N N . HIS A 1 87 ? 9.100 1.275 3.810 1.00 94.06 87 HIS A N 1
ATOM 637 C CA . HIS A 1 87 ? 10.522 1.004 3.619 1.00 94.06 87 HIS A CA 1
ATOM 638 C C . HIS A 1 87 ? 10.741 0.236 2.310 1.00 94.06 87 HIS A C 1
ATOM 640 O O . HIS A 1 87 ? 10.100 -0.790 2.076 1.00 94.06 87 HIS A O 1
ATOM 646 N N . GLN A 1 88 ? 11.625 0.753 1.457 1.00 89.56 88 GLN A N 1
ATOM 647 C CA . GLN A 1 88 ? 11.967 0.220 0.136 1.00 89.56 88 GLN A CA 1
ATOM 648 C C . GLN A 1 88 ? 13.495 0.160 -0.009 1.00 89.56 88 GLN A C 1
ATOM 650 O O . GLN A 1 88 ? 14.139 1.112 -0.468 1.00 89.56 88 GLN A O 1
ATOM 655 N N . GLY A 1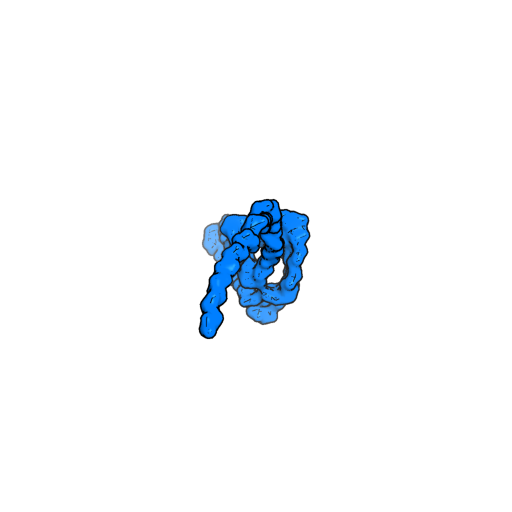 89 ? 14.103 -0.948 0.409 1.00 86.56 89 GLY A N 1
ATOM 656 C CA . GLY A 1 89 ? 15.552 -1.096 0.486 1.00 86.56 89 GLY A CA 1
ATOM 657 C C . GLY A 1 89 ? 16.169 -0.078 1.449 1.00 86.56 89 GLY A C 1
ATOM 658 O O . GLY A 1 89 ? 15.988 -0.159 2.657 1.00 86.56 89 GLY A O 1
ATOM 659 N N . LEU A 1 90 ? 16.911 0.893 0.907 1.00 86.19 90 LEU A N 1
ATOM 660 C CA . LEU A 1 90 ? 17.548 1.972 1.682 1.00 86.19 90 LEU A CA 1
ATOM 661 C C . LEU A 1 90 ? 16.729 3.274 1.703 1.00 86.19 90 LEU A C 1
ATOM 663 O O . LEU A 1 90 ? 17.237 4.311 2.129 1.00 86.19 90 LEU A O 1
ATOM 667 N N . ARG A 1 91 ? 15.507 3.260 1.162 1.00 89.19 91 ARG A N 1
ATOM 668 C CA . ARG A 1 91 ? 14.653 4.445 1.053 1.00 89.19 91 ARG A CA 1
ATOM 669 C C . ARG A 1 91 ? 13.442 4.315 1.957 1.00 89.19 91 ARG A C 1
ATOM 671 O O . ARG A 1 91 ? 12.720 3.325 1.886 1.00 89.19 91 ARG A O 1
ATOM 678 N N . ASP A 1 92 ? 13.181 5.384 2.694 1.00 93.19 92 ASP A N 1
ATOM 679 C CA . ASP A 1 92 ? 11.993 5.527 3.522 1.00 93.19 92 ASP A CA 1
ATOM 680 C C . ASP A 1 92 ? 11.061 6.554 2.886 1.00 93.19 92 ASP A C 1
ATOM 682 O O . ASP A 1 92 ? 11.495 7.621 2.441 1.00 93.19 92 ASP A O 1
ATOM 686 N N . ARG A 1 93 ? 9.768 6.232 2.838 1.00 92.19 93 ARG A N 1
ATOM 687 C CA . ARG A 1 93 ? 8.747 7.117 2.280 1.00 92.19 93 ARG A CA 1
ATOM 688 C C . ARG A 1 93 ? 7.576 7.266 3.234 1.00 92.19 93 ARG A C 1
ATOM 690 O O . ARG A 1 93 ? 6.794 6.334 3.422 1.00 92.19 93 ARG A O 1
ATOM 697 N N . GLU A 1 94 ? 7.407 8.468 3.771 1.00 94.19 94 GLU A N 1
ATOM 698 C CA . GLU A 1 94 ? 6.184 8.830 4.481 1.00 94.19 94 GLU A CA 1
ATOM 699 C C . GLU A 1 94 ? 5.019 8.920 3.489 1.00 94.19 94 GLU A C 1
ATOM 701 O O . GLU A 1 94 ? 5.109 9.559 2.438 1.00 94.19 94 GLU A O 1
ATOM 706 N N . THR A 1 95 ? 3.938 8.215 3.801 1.00 90.94 95 THR A N 1
ATOM 707 C CA . THR A 1 95 ? 2.800 8.020 2.908 1.00 90.94 95 THR A CA 1
ATOM 708 C C . THR A 1 95 ? 1.504 8.170 3.692 1.00 90.94 95 THR A C 1
ATOM 710 O O . THR A 1 95 ? 1.383 7.716 4.829 1.00 90.94 95 THR A O 1
ATOM 713 N N . THR A 1 96 ? 0.515 8.806 3.067 1.00 94.44 96 THR A N 1
ATOM 714 C CA . THR A 1 96 ? -0.880 8.764 3.508 1.00 94.44 96 THR A CA 1
ATOM 715 C C . THR A 1 96 ? -1.687 8.060 2.430 1.00 94.44 96 THR A C 1
ATOM 717 O O . THR A 1 96 ? -1.632 8.464 1.270 1.00 94.44 96 THR A O 1
ATOM 720 N N . SER A 1 97 ? -2.431 7.021 2.796 1.00 94.19 97 SER A N 1
ATOM 721 C CA . SER A 1 97 ? -3.256 6.265 1.851 1.00 94.19 97 SER A CA 1
ATOM 722 C C . SER A 1 97 ? -4.654 6.042 2.399 1.00 94.19 97 SER A C 1
ATOM 724 O O . SER A 1 97 ? -4.839 5.793 3.593 1.00 94.19 97 SER A O 1
ATOM 726 N N . THR A 1 98 ? -5.635 6.106 1.503 1.00 95.31 98 THR A N 1
ATOM 727 C CA . THR A 1 98 ? -6.998 5.661 1.780 1.00 95.31 98 THR A CA 1
ATOM 728 C C . THR A 1 98 ? -7.068 4.161 1.519 1.00 95.31 98 THR A C 1
ATOM 730 O O . THR A 1 98 ? -6.724 3.706 0.429 1.00 95.31 98 THR A O 1
ATOM 733 N N . LEU A 1 99 ? -7.510 3.389 2.508 1.00 94.12 99 LEU A N 1
ATOM 734 C CA . LEU A 1 99 ? -7.746 1.960 2.376 1.00 94.12 99 LEU A CA 1
ATOM 735 C C . LEU A 1 99 ? -9.229 1.652 2.512 1.00 94.12 99 LEU A C 1
ATOM 737 O O . LEU A 1 99 ? -9.914 2.177 3.391 1.00 94.12 99 LEU A O 1
ATOM 741 N N . ILE A 1 100 ? -9.701 0.751 1.661 1.00 93.50 100 ILE A N 1
ATOM 742 C CA . ILE A 1 100 ? -11.051 0.207 1.700 1.00 93.50 100 ILE A CA 1
ATOM 743 C C . ILE A 1 100 ? -11.001 -1.294 1.957 1.00 93.50 100 ILE A C 1
ATOM 745 O O . ILE A 1 100 ? -10.201 -2.017 1.360 1.00 93.50 100 ILE A O 1
ATOM 749 N N . ARG A 1 101 ? -11.868 -1.785 2.841 1.00 92.31 101 ARG A N 1
ATOM 750 C CA . ARG A 1 101 ? -12.015 -3.217 3.077 1.00 92.31 101 ARG A CA 1
ATOM 751 C C . ARG A 1 101 ? -12.953 -3.813 2.028 1.00 92.31 101 ARG A C 1
ATOM 753 O O . ARG A 1 101 ? -14.120 -3.438 1.953 1.00 92.31 101 ARG A O 1
ATOM 760 N N . LYS A 1 102 ? -12.457 -4.752 1.220 1.00 89.19 102 LYS A N 1
ATOM 761 C CA . LYS A 1 102 ? -13.236 -5.488 0.206 1.00 89.19 102 LYS A CA 1
ATOM 762 C C . LYS A 1 102 ? -12.845 -6.960 0.215 1.00 89.19 102 LYS A C 1
ATOM 764 O O . LYS A 1 102 ? -11.671 -7.290 0.358 1.00 89.19 102 LYS A O 1
ATOM 769 N N . ASN A 1 103 ? -13.831 -7.847 0.062 1.00 85.31 103 ASN A N 1
ATOM 770 C CA . ASN A 1 103 ? -13.630 -9.301 -0.039 1.00 85.31 103 ASN A CA 1
ATOM 771 C C . ASN A 1 103 ? -12.754 -9.902 1.083 1.00 85.31 103 ASN A C 1
ATOM 773 O O . ASN A 1 103 ? -12.005 -10.844 0.858 1.00 85.31 103 ASN A O 1
ATOM 777 N N . GLY A 1 104 ? -12.821 -9.340 2.295 1.00 82.56 104 GLY A N 1
ATOM 778 C CA . GLY A 1 104 ? -12.032 -9.794 3.445 1.00 82.56 104 GLY A CA 1
ATOM 779 C C . GLY A 1 104 ? -10.618 -9.205 3.563 1.00 82.56 104 GLY A C 1
ATOM 780 O O . GLY A 1 104 ? -10.012 -9.374 4.619 1.00 82.56 104 GLY A O 1
ATOM 781 N N . GLY A 1 105 ? -10.130 -8.463 2.561 1.00 90.00 105 GLY A N 1
ATOM 782 C CA . GLY A 1 105 ? -8.817 -7.801 2.550 1.00 90.00 105 GLY A CA 1
ATOM 783 C C . GLY A 1 105 ? -8.892 -6.271 2.560 1.00 90.00 105 GLY A C 1
ATOM 784 O O . GLY A 1 105 ? -9.971 -5.691 2.414 1.00 90.00 105 GLY A O 1
ATOM 785 N N . TRP A 1 106 ? -7.738 -5.625 2.742 1.00 93.94 106 TRP A N 1
ATOM 786 C CA . TRP A 1 106 ? -7.571 -4.172 2.651 1.00 93.94 106 TRP A CA 1
ATOM 787 C C . TRP A 1 106 ? -6.952 -3.800 1.313 1.00 93.94 106 TRP A C 1
ATOM 789 O O . TRP A 1 106 ? -5.979 -4.415 0.902 1.00 93.94 106 TRP A O 1
ATOM 799 N N . HIS A 1 107 ? -7.505 -2.775 0.675 1.00 94.06 107 HIS A N 1
ATOM 800 C CA . HIS A 1 107 ? -7.126 -2.337 -0.665 1.00 94.06 107 HIS A CA 1
ATOM 801 C C . HIS A 1 107 ? -6.824 -0.851 -0.640 1.00 94.06 107 HIS A C 1
ATOM 803 O O . HIS A 1 107 ? -7.617 -0.093 -0.079 1.00 94.06 107 HIS A O 1
ATOM 809 N N . ILE A 1 108 ? -5.724 -0.419 -1.253 1.00 93.00 108 ILE A N 1
ATOM 810 C CA . ILE A 1 108 ? -5.443 1.011 -1.413 1.00 93.00 108 ILE A CA 1
ATOM 811 C C . ILE A 1 108 ? -6.261 1.538 -2.588 1.00 93.00 108 ILE A C 1
ATOM 813 O O . ILE A 1 108 ? -6.218 0.992 -3.686 1.00 93.00 108 ILE A O 1
ATOM 817 N N . VAL A 1 109 ? -7.010 2.606 -2.341 1.00 89.38 109 VAL A N 1
ATOM 818 C CA . VAL A 1 109 ? -7.707 3.374 -3.373 1.00 89.38 109 VAL A CA 1
ATOM 819 C C . VAL A 1 109 ? -6.926 4.663 -3.573 1.00 89.38 109 VAL A C 1
ATOM 821 O O . VAL A 1 109 ? -6.711 5.404 -2.611 1.00 89.38 109 VAL A O 1
ATOM 824 N N . ASP A 1 110 ? -6.460 4.879 -4.802 1.00 67.38 110 ASP A N 1
ATOM 825 C CA . ASP A 1 110 ? -5.751 6.098 -5.191 1.00 67.38 110 ASP A CA 1
ATOM 826 C C . ASP A 1 110 ? -6.543 7.359 -4.838 1.00 67.38 110 ASP A C 1
ATOM 828 O O . ASP A 1 110 ? -7.778 7.352 -4.819 1.00 67.38 110 ASP A O 1
ATOM 832 N N . GLN A 1 111 ? -5.801 8.432 -4.555 1.00 50.28 111 GLN A N 1
ATOM 833 C CA . GLN A 1 111 ? -6.326 9.797 -4.569 1.00 50.28 111 GLN A CA 1
ATOM 834 C C . GLN A 1 111 ? -6.197 10.387 -5.968 1.00 50.28 111 GLN A C 1
ATOM 836 O O . GLN A 1 111 ? -5.133 10.168 -6.590 1.00 50.28 111 GLN A O 1
#

Secondary structure (DSSP, 8-state):
----------------S---------PPPHHHHHHHHHHHHHHHHHHHHHHSPTTT----PPPP-EEEEEEEEEEETTEEEEEEEEEETTEEEEEEEEEEEETTEEEEE--